Protein AF-A0A7V9ZQU4-F1 (afdb_monomer_lite)

Radius of gyration: 17.02 Å; chains: 1; bounding box: 27×25×62 Å

Foldseek 3Di:
DDPDPPPPDEAFAKDWDFDPPQDQQQAPPPRHTARDDRTFIDRPVDPGGHHLVVCCVRPVVVSVVVVVVVVVVVVVVVVCVVVVPDPPPPDD

Sequence (92 aa):
MSDKVMEQIQPTALAIRVNTTLSNDPCALCSQPTDPTGIDLYLAEKSALVCHACGLLHAPALARLLDLVSAANTFVRAEYEMSGVQTDEKHL

Structure (mmCIF, N/CA/C/O backbone):
data_AF-A0A7V9ZQU4-F1
#
_entry.id   AF-A0A7V9ZQU4-F1
#
loop_
_atom_site.group_PDB
_atom_site.id
_atom_site.type_symbol
_atom_site.label_atom_id
_atom_site.label_alt_id
_atom_site.label_comp_id
_atom_site.label_asym_id
_atom_site.label_entity_id
_atom_site.label_seq_id
_atom_site.pdbx_PDB_ins_code
_atom_site.Cartn_x
_atom_site.Cartn_y
_atom_site.Cartn_z
_atom_site.occupancy
_atom_site.B_iso_or_equiv
_atom_site.auth_seq_id
_atom_site.auth_comp_id
_atom_site.auth_asym_id
_atom_site.auth_atom_id
_atom_site.pdbx_PDB_model_num
ATOM 1 N N . MET A 1 1 ? -2.261 16.158 -35.376 1.00 43.5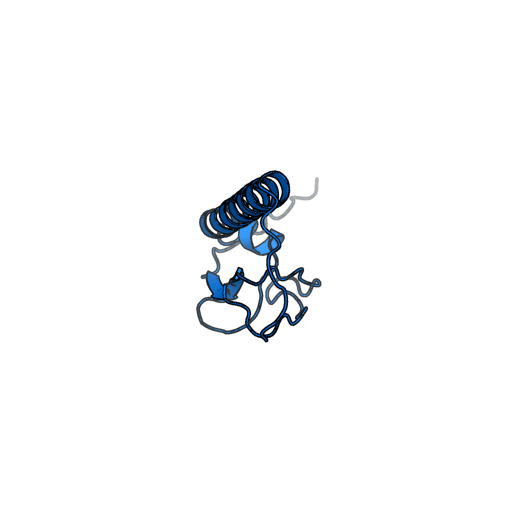3 1 MET A N 1
ATOM 2 C CA . MET A 1 1 ? -3.035 15.388 -34.383 1.00 43.53 1 MET A CA 1
ATOM 3 C C . MET A 1 1 ? -2.065 14.362 -33.840 1.00 43.53 1 MET A C 1
ATOM 5 O O . MET A 1 1 ? -1.707 13.461 -34.578 1.00 43.53 1 MET A O 1
ATOM 9 N N . SER A 1 2 ? -1.485 14.615 -32.668 1.00 46.56 2 SER A N 1
ATOM 10 C CA . SER A 1 2 ? -0.433 13.756 -32.119 1.00 46.56 2 SER A CA 1
ATOM 11 C C . SER A 1 2 ? -1.091 12.625 -31.345 1.00 46.56 2 SER A C 1
ATOM 13 O O . SER A 1 2 ? -1.742 12.882 -30.331 1.00 46.56 2 SER A O 1
ATOM 15 N N . ASP A 1 3 ? -0.952 11.403 -31.853 1.00 48.47 3 ASP A N 1
ATOM 16 C CA . ASP A 1 3 ? -1.363 10.181 -31.176 1.00 48.47 3 ASP A CA 1
ATOM 17 C C . ASP A 1 3 ? -0.688 10.120 -29.803 1.00 48.47 3 ASP A C 1
ATOM 19 O O . ASP A 1 3 ? 0.528 9.955 -29.682 1.00 48.47 3 ASP A O 1
ATOM 23 N N . LYS A 1 4 ? -1.480 10.307 -28.743 1.00 54.12 4 LYS A N 1
ATOM 24 C CA . LYS A 1 4 ? -1.049 9.978 -27.387 1.00 54.12 4 LYS A CA 1
ATOM 25 C C . LYS A 1 4 ? -0.852 8.469 -27.355 1.00 54.12 4 LYS A C 1
ATOM 27 O O . LYS A 1 4 ? -1.829 7.725 -27.343 1.00 54.12 4 LYS A O 1
ATOM 32 N N . VAL A 1 5 ? 0.404 8.035 -27.340 1.00 50.91 5 VAL A N 1
ATOM 33 C CA . VAL A 1 5 ? 0.778 6.664 -26.997 1.00 50.91 5 VAL A CA 1
ATOM 34 C C . VAL A 1 5 ? 0.157 6.377 -25.631 1.00 50.91 5 VAL A C 1
ATOM 36 O O . VAL A 1 5 ? 0.587 6.929 -24.620 1.00 50.91 5 VAL A O 1
ATOM 39 N N . MET A 1 6 ? -0.923 5.595 -25.609 1.00 51.78 6 MET A N 1
ATOM 40 C CA . MET A 1 6 ? -1.464 5.045 -24.373 1.00 51.78 6 MET A CA 1
ATOM 41 C C . MET A 1 6 ? -0.420 4.065 -23.857 1.00 51.78 6 MET A C 1
ATOM 43 O O . MET A 1 6 ? -0.339 2.930 -24.323 1.00 51.78 6 MET A O 1
ATOM 47 N N . GLU A 1 7 ? 0.431 4.544 -22.957 1.00 61.59 7 GLU A N 1
ATOM 48 C CA . GLU A 1 7 ? 1.420 3.730 -22.273 1.00 61.59 7 GLU A CA 1
ATOM 49 C C . GLU A 1 7 ? 0.664 2.637 -21.513 1.00 61.59 7 GLU A C 1
ATOM 51 O O . GLU A 1 7 ? -0.076 2.897 -20.563 1.00 61.59 7 GLU A O 1
ATOM 56 N N . GLN A 1 8 ? 0.741 1.412 -22.033 1.00 60.22 8 GLN A N 1
ATOM 57 C CA . GLN A 1 8 ? 0.072 0.262 -21.446 1.00 60.22 8 GLN A CA 1
ATOM 58 C C . GLN A 1 8 ? 0.761 -0.042 -20.122 1.00 60.22 8 GLN A C 1
ATOM 60 O O . GLN A 1 8 ? 1.864 -0.587 -20.094 1.00 60.22 8 GLN A O 1
ATOM 65 N N . ILE A 1 9 ? 0.117 0.333 -19.020 1.00 67.25 9 ILE A N 1
ATOM 66 C CA . ILE A 1 9 ? 0.635 0.032 -17.694 1.00 67.25 9 ILE A CA 1
ATOM 67 C C . ILE A 1 9 ? 0.504 -1.468 -17.461 1.00 67.25 9 ILE A C 1
ATOM 69 O O . ILE A 1 9 ? -0.597 -2.003 -17.328 1.00 67.25 9 ILE A O 1
ATOM 73 N N . GLN A 1 10 ? 1.645 -2.148 -17.432 1.00 72.75 10 GLN A N 1
ATOM 74 C CA . GLN A 1 10 ? 1.698 -3.556 -17.075 1.00 72.75 10 GLN A CA 1
ATOM 75 C C . GLN A 1 10 ? 1.409 -3.718 -15.572 1.00 72.75 10 GLN A C 1
ATOM 77 O O . GLN A 1 10 ? 1.926 -2.933 -14.763 1.00 72.75 10 GLN A O 1
ATOM 82 N N . PRO A 1 11 ? 0.600 -4.717 -15.173 1.00 80.25 11 PRO A N 1
ATOM 83 C CA . PRO A 1 11 ? 0.392 -5.036 -13.768 1.00 80.25 11 PRO A CA 1
ATOM 84 C C . PRO A 1 11 ? 1.731 -5.353 -13.097 1.00 80.25 11 PRO A C 1
ATOM 86 O O . PRO A 1 11 ? 2.467 -6.234 -13.542 1.00 80.25 11 PRO A O 1
ATOM 89 N N . THR A 1 12 ? 2.039 -4.642 -12.016 1.00 90.88 12 THR A N 1
ATOM 90 C CA . THR A 1 12 ? 3.218 -4.918 -11.189 1.00 90.88 12 THR A CA 1
ATOM 91 C C . THR A 1 12 ? 2.771 -5.728 -9.985 1.00 90.88 12 THR A C 1
ATOM 93 O O . THR A 1 12 ? 1.806 -5.361 -9.316 1.00 90.88 12 THR A O 1
ATOM 96 N N . ALA A 1 13 ? 3.473 -6.821 -9.686 1.00 93.56 13 ALA A N 1
ATOM 97 C CA . ALA A 1 13 ? 3.207 -7.605 -8.488 1.00 93.56 13 ALA A CA 1
ATOM 98 C C . ALA A 1 13 ? 3.539 -6.773 -7.240 1.00 93.56 13 ALA A C 1
ATOM 100 O O . ALA A 1 13 ? 4.708 -6.503 -6.950 1.00 93.56 13 ALA A O 1
ATOM 101 N N . LEU A 1 14 ? 2.498 -6.358 -6.518 1.00 96.06 14 LEU A N 1
ATOM 102 C CA . LEU A 1 14 ? 2.595 -5.625 -5.259 1.00 96.06 14 LEU A CA 1
ATOM 103 C C . LEU A 1 14 ? 2.111 -6.496 -4.096 1.00 96.06 14 LEU A C 1
ATOM 105 O O . LEU A 1 14 ? 1.318 -7.418 -4.283 1.00 96.06 14 LEU A O 1
ATOM 109 N N . ALA A 1 15 ? 2.571 -6.178 -2.890 1.00 95.81 15 ALA A N 1
ATOM 110 C CA . ALA A 1 15 ? 2.137 -6.804 -1.649 1.00 95.81 15 ALA A CA 1
ATOM 111 C C . ALA A 1 15 ? 1.886 -5.744 -0.572 1.00 95.81 15 ALA A C 1
ATOM 113 O O . ALA A 1 15 ? 2.575 -4.726 -0.525 1.00 95.81 15 ALA A O 1
ATOM 114 N N . ILE A 1 16 ? 0.923 -6.010 0.310 1.00 94.69 16 ILE A N 1
ATOM 115 C CA . ILE A 1 16 ? 0.711 -5.225 1.528 1.00 94.69 16 ILE A CA 1
ATOM 116 C C . ILE A 1 16 ? 1.666 -5.753 2.600 1.00 94.69 16 ILE A C 1
ATOM 118 O O . ILE A 1 16 ? 1.715 -6.962 2.840 1.00 94.69 16 ILE A O 1
ATOM 122 N N . ARG A 1 17 ? 2.436 -4.868 3.239 1.00 93.00 17 ARG A N 1
ATOM 123 C CA . ARG A 1 17 ? 3.368 -5.223 4.320 1.00 93.00 17 ARG A CA 1
ATOM 124 C C . ARG A 1 17 ? 3.316 -4.180 5.434 1.00 93.00 17 ARG A C 1
ATOM 126 O O . ARG A 1 17 ? 3.018 -3.015 5.190 1.00 93.00 17 ARG A O 1
ATOM 133 N N . VAL A 1 18 ? 3.644 -4.605 6.653 1.00 89.50 18 VAL A N 1
ATOM 134 C CA . VAL A 1 18 ? 3.839 -3.686 7.781 1.00 89.50 18 VAL A CA 1
ATOM 135 C C . VAL A 1 18 ? 5.153 -2.936 7.579 1.00 89.50 18 VAL A C 1
ATOM 137 O O . VAL A 1 18 ? 6.200 -3.555 7.386 1.00 89.50 18 VAL A O 1
ATOM 140 N N . ASN A 1 19 ? 5.092 -1.611 7.630 1.00 84.19 19 ASN A N 1
ATOM 141 C CA . ASN A 1 19 ? 6.251 -0.739 7.599 1.00 84.19 19 ASN A CA 1
ATOM 142 C C . ASN A 1 19 ? 6.718 -0.466 9.029 1.00 84.19 19 ASN A C 1
ATOM 144 O O . ASN A 1 19 ? 6.188 0.394 9.726 1.00 84.19 19 ASN A O 1
ATOM 148 N N . THR A 1 20 ? 7.719 -1.220 9.474 1.00 77.38 20 THR A N 1
ATOM 149 C CA . THR A 1 20 ? 8.293 -1.086 10.821 1.00 77.38 20 THR A CA 1
ATOM 150 C C . THR A 1 20 ? 9.328 0.029 10.926 1.00 77.38 20 THR A C 1
ATOM 152 O O . THR A 1 20 ? 9.795 0.321 12.022 1.00 77.38 20 THR A O 1
ATOM 155 N N . THR A 1 21 ? 9.732 0.618 9.799 1.00 72.31 21 THR A N 1
ATOM 156 C CA . THR A 1 21 ? 10.840 1.581 9.744 1.00 72.31 21 THR A CA 1
ATOM 157 C C . THR A 1 21 ? 10.343 3.022 9.614 1.00 72.31 21 THR A C 1
ATOM 159 O O . THR A 1 21 ? 11.110 3.940 9.885 1.00 72.31 21 THR A O 1
ATOM 162 N N . LEU A 1 22 ? 9.069 3.219 9.230 1.00 65.62 22 LEU A N 1
ATOM 163 C CA . LEU A 1 22 ? 8.442 4.523 8.955 1.00 65.62 22 LEU A CA 1
ATOM 164 C C . LEU A 1 22 ? 9.334 5.431 8.085 1.00 65.62 22 LEU A C 1
ATOM 166 O O . LEU A 1 22 ? 9.346 6.651 8.241 1.00 65.62 22 LEU A O 1
ATOM 170 N N . SER A 1 23 ? 10.120 4.836 7.181 1.00 70.12 23 SER A N 1
ATOM 171 C CA . SER A 1 23 ? 10.973 5.589 6.270 1.00 70.12 23 SER A CA 1
ATOM 172 C C . SER A 1 23 ? 10.131 6.150 5.126 1.00 70.12 23 SER A C 1
ATOM 174 O O . SER A 1 23 ? 9.359 5.435 4.485 1.00 70.12 23 SER A O 1
ATOM 176 N N . ASN A 1 24 ? 10.307 7.443 4.846 1.00 71.56 24 ASN A N 1
ATOM 177 C CA . ASN A 1 24 ? 9.719 8.129 3.690 1.00 71.56 24 ASN A CA 1
ATOM 178 C C . ASN A 1 24 ? 10.534 7.845 2.418 1.00 71.56 24 ASN A C 1
ATOM 180 O O . ASN A 1 24 ? 10.936 8.770 1.705 1.00 71.56 24 ASN A O 1
ATOM 184 N N . ASP A 1 25 ? 10.851 6.573 2.177 1.00 85.56 25 ASP A N 1
ATOM 185 C CA . ASP A 1 25 ? 11.650 6.170 1.025 1.00 85.56 25 ASP A CA 1
ATOM 186 C C . ASP A 1 25 ? 10.920 6.528 -0.278 1.00 85.56 25 ASP A C 1
ATOM 188 O O . ASP A 1 25 ? 9.703 6.375 -0.375 1.00 85.56 25 ASP A O 1
ATOM 192 N N . PRO A 1 26 ? 11.628 7.006 -1.314 1.00 93.25 26 PRO A N 1
ATOM 193 C CA . PRO A 1 26 ? 10.984 7.341 -2.575 1.00 93.25 26 PRO A CA 1
ATOM 194 C C . PRO A 1 26 ? 10.306 6.108 -3.182 1.00 93.25 26 PRO A C 1
ATOM 196 O O . PRO A 1 26 ? 10.820 4.990 -3.123 1.00 93.25 26 PRO A O 1
ATOM 199 N N . CYS A 1 27 ? 9.160 6.329 -3.823 1.00 94.75 27 CYS A N 1
ATOM 200 C CA . CYS A 1 27 ? 8.385 5.284 -4.474 1.00 94.75 27 CYS A CA 1
ATOM 201 C C . CYS A 1 27 ? 9.242 4.519 -5.487 1.00 94.75 27 CYS A C 1
ATOM 203 O O . CYS A 1 27 ? 9.795 5.108 -6.413 1.00 94.75 27 CYS A O 1
ATOM 205 N N . ALA A 1 28 ? 9.259 3.192 -5.389 1.00 94.44 28 ALA A N 1
ATOM 206 C CA . ALA A 1 28 ? 10.043 2.325 -6.263 1.00 94.44 28 ALA A CA 1
ATOM 207 C C . ALA A 1 28 ? 9.634 2.376 -7.750 1.00 94.44 28 ALA A C 1
ATOM 209 O O . ALA A 1 28 ? 10.355 1.849 -8.595 1.00 94.44 28 ALA A O 1
ATOM 210 N N . LEU A 1 29 ? 8.475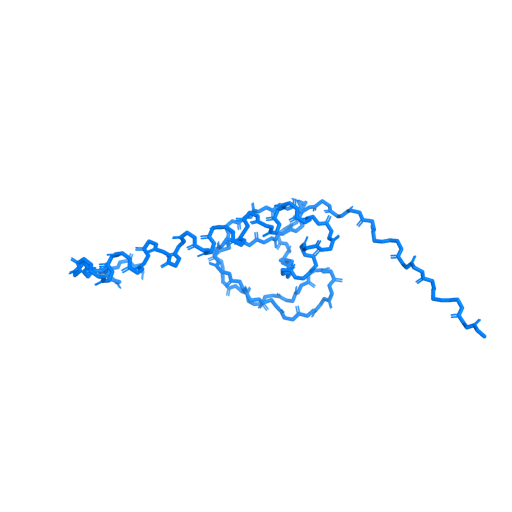 2.966 -8.070 1.00 94.62 29 LEU A N 1
ATOM 211 C CA . LEU A 1 29 ? 7.927 3.030 -9.428 1.00 94.62 29 LEU A CA 1
ATOM 212 C C . LEU A 1 29 ? 8.012 4.424 -10.057 1.00 94.62 29 LEU A C 1
ATOM 214 O O . LEU A 1 29 ? 8.286 4.531 -11.248 1.00 94.62 29 LEU A O 1
ATOM 218 N N . CYS A 1 30 ? 7.788 5.490 -9.285 1.00 95.19 30 CYS A N 1
ATOM 219 C CA . CYS A 1 30 ? 7.780 6.864 -9.806 1.00 95.19 30 CYS A CA 1
ATOM 220 C C . CYS A 1 30 ? 8.813 7.793 -9.157 1.00 95.19 30 CYS A C 1
ATOM 222 O O . CYS A 1 30 ? 8.882 8.969 -9.514 1.00 95.19 30 CYS A O 1
ATOM 224 N N . SER A 1 31 ? 9.579 7.291 -8.185 1.00 95.38 31 SER A N 1
ATOM 225 C CA . SER A 1 31 ? 10.592 8.023 -7.414 1.00 95.38 31 SER A CA 1
ATOM 226 C C . SER A 1 31 ? 10.076 9.235 -6.629 1.00 95.38 31 SER A C 1
ATOM 228 O O . SER A 1 31 ? 10.872 9.971 -6.052 1.00 95.38 31 SER A O 1
ATOM 230 N N . GLN A 1 32 ? 8.760 9.458 -6.585 1.00 94.88 32 GLN A N 1
ATOM 231 C CA . GLN A 1 32 ? 8.157 10.513 -5.771 1.00 94.88 32 GLN A CA 1
ATOM 232 C C . GLN A 1 32 ? 8.170 10.127 -4.288 1.00 94.88 32 GLN A C 1
ATOM 234 O O . GLN A 1 32 ? 8.106 8.931 -3.985 1.00 94.88 32 GLN A O 1
ATOM 239 N N . PRO A 1 33 ? 8.204 11.104 -3.366 1.00 91.69 33 PRO A N 1
ATOM 240 C CA . PRO A 1 33 ? 8.072 10.836 -1.939 1.00 91.69 33 PRO A CA 1
ATOM 241 C C . PRO A 1 33 ? 6.809 10.029 -1.623 1.00 91.69 33 PRO A C 1
ATOM 243 O O . PRO A 1 33 ? 5.751 10.242 -2.221 1.00 91.69 33 PRO A O 1
ATOM 246 N N . THR A 1 34 ? 6.923 9.099 -0.683 1.00 91.38 34 THR A N 1
ATOM 247 C CA . THR A 1 34 ? 5.792 8.340 -0.143 1.00 91.38 34 THR A CA 1
ATOM 248 C C . THR A 1 34 ? 5.316 8.941 1.172 1.00 91.38 34 THR A C 1
ATOM 250 O O . THR A 1 34 ? 6.090 9.593 1.869 1.00 91.38 34 THR A O 1
ATOM 253 N N . ASP A 1 35 ? 4.073 8.640 1.534 1.00 88.50 35 ASP A N 1
ATOM 254 C CA . ASP A 1 35 ? 3.480 8.968 2.831 1.00 88.50 35 ASP A CA 1
ATOM 255 C C . ASP A 1 35 ? 3.082 7.654 3.534 1.00 88.50 35 ASP A C 1
ATOM 257 O O . ASP A 1 35 ? 1.979 7.148 3.306 1.00 88.50 35 ASP A O 1
ATOM 261 N N . PRO A 1 36 ? 4.022 6.993 4.237 1.00 85.38 36 PRO A N 1
ATOM 262 C CA . PRO A 1 36 ? 3.794 5.696 4.859 1.00 85.38 36 PRO A CA 1
ATOM 263 C C . PRO A 1 36 ? 2.852 5.805 6.061 1.00 85.38 36 PRO A C 1
ATOM 265 O O . PRO A 1 36 ? 2.963 6.697 6.897 1.00 85.38 36 PRO A O 1
ATOM 268 N N . THR A 1 37 ? 1.952 4.835 6.182 1.00 82.25 37 THR A N 1
ATOM 269 C CA . THR A 1 37 ? 0.891 4.794 7.204 1.00 82.25 37 THR A CA 1
ATOM 270 C C . THR A 1 37 ? 1.088 3.676 8.233 1.00 82.25 37 THR A C 1
ATOM 272 O O . THR A 1 37 ? 0.274 3.507 9.140 1.00 82.25 37 THR A O 1
ATOM 275 N N . GLY A 1 38 ? 2.161 2.889 8.092 1.00 85.88 38 GLY A N 1
ATOM 276 C CA . GLY A 1 38 ? 2.469 1.724 8.927 1.00 85.88 38 GLY A CA 1
ATOM 277 C C . GLY A 1 38 ? 2.016 0.396 8.312 1.00 85.88 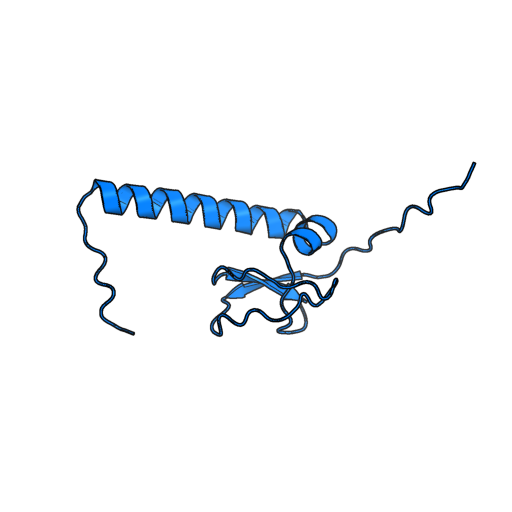38 GLY A C 1
ATOM 278 O O . GLY A 1 38 ? 2.633 -0.636 8.575 1.00 85.88 38 GLY A O 1
ATOM 279 N N . ILE A 1 39 ? 1.006 0.402 7.437 1.00 90.19 39 ILE A N 1
ATOM 280 C CA . ILE A 1 39 ? 0.648 -0.726 6.563 1.00 90.19 39 ILE A CA 1
ATOM 281 C C . ILE A 1 39 ? 0.649 -0.198 5.132 1.00 90.19 39 ILE A C 1
ATOM 283 O O . ILE A 1 39 ? -0.259 0.522 4.733 1.00 90.19 39 ILE A O 1
ATOM 287 N N . ASP A 1 40 ? 1.668 -0.561 4.357 1.00 92.81 40 ASP A N 1
ATOM 288 C CA . ASP A 1 40 ? 1.951 0.089 3.078 1.00 92.81 40 ASP A CA 1
ATOM 289 C C . ASP A 1 40 ? 2.100 -0.915 1.927 1.00 92.81 40 ASP A C 1
ATOM 291 O O . ASP A 1 40 ? 2.192 -2.134 2.126 1.00 92.81 40 ASP A O 1
ATOM 295 N N . LEU A 1 41 ? 2.124 -0.395 0.695 1.00 94.88 41 LEU A N 1
ATOM 296 C CA . LEU A 1 41 ? 2.390 -1.183 -0.508 1.00 94.88 41 LEU A CA 1
ATOM 297 C C . LEU A 1 41 ? 3.884 -1.296 -0.774 1.00 94.88 41 LEU A C 1
ATOM 299 O O . LEU A 1 41 ? 4.621 -0.315 -0.739 1.00 94.88 41 LEU A O 1
ATOM 303 N N . TYR A 1 42 ? 4.300 -2.500 -1.139 1.00 95.19 42 TYR A N 1
ATOM 304 C CA . TYR A 1 42 ? 5.663 -2.827 -1.523 1.00 95.19 42 TYR A CA 1
ATOM 305 C C . TYR A 1 42 ? 5.675 -3.603 -2.834 1.00 95.19 42 TYR A C 1
ATOM 307 O O . TYR A 1 42 ? 4.692 -4.260 -3.189 1.00 95.19 42 TYR A O 1
ATOM 315 N N . LEU A 1 43 ? 6.812 -3.597 -3.530 1.00 95.19 43 LEU A N 1
ATOM 316 C CA . LEU A 1 43 ? 7.066 -4.601 -4.565 1.00 95.19 43 LEU A CA 1
ATOM 317 C C . LEU A 1 43 ? 6.996 -6.008 -3.941 1.00 95.19 43 LEU A C 1
ATOM 319 O O . LEU A 1 43 ? 7.547 -6.239 -2.867 1.00 95.19 43 LEU A O 1
ATOM 323 N N . ALA A 1 44 ? 6.336 -6.967 -4.594 1.00 93.56 44 ALA A N 1
ATOM 324 C CA . ALA A 1 44 ? 6.132 -8.303 -4.017 1.00 93.56 44 ALA A CA 1
ATOM 325 C C . ALA A 1 44 ? 7.459 -8.975 -3.613 1.00 93.56 44 ALA A C 1
ATOM 327 O O . ALA A 1 44 ? 7.577 -9.511 -2.510 1.00 93.56 44 ALA A O 1
ATOM 328 N N . GLU A 1 45 ? 8.474 -8.838 -4.467 1.00 89.81 45 GLU A N 1
ATOM 329 C CA . GLU A 1 45 ? 9.783 -9.486 -4.334 1.00 89.81 45 GLU A CA 1
ATOM 330 C C . GLU A 1 45 ? 10.816 -8.679 -3.527 1.00 89.81 45 GLU A C 1
ATOM 332 O O . GLU A 1 45 ? 11.919 -9.164 -3.281 1.00 89.81 45 GLU A O 1
ATOM 337 N N . LYS A 1 46 ? 10.526 -7.422 -3.157 1.00 87.06 46 LYS A N 1
ATOM 338 C CA . LYS A 1 46 ? 11.515 -6.521 -2.537 1.00 87.06 46 LYS A CA 1
ATOM 339 C C . LYS A 1 46 ? 10.883 -5.657 -1.454 1.00 87.06 46 LYS A C 1
ATOM 341 O O . LYS A 1 46 ? 9.773 -5.170 -1.618 1.00 87.06 46 LYS A O 1
ATOM 346 N N . SER A 1 47 ? 11.640 -5.343 -0.407 1.00 86.50 47 SER A N 1
ATOM 347 C CA . SER A 1 47 ? 11.249 -4.353 0.609 1.00 86.50 47 SER A CA 1
ATOM 348 C C . SER A 1 47 ? 11.390 -2.910 0.096 1.00 86.50 47 SER A C 1
ATOM 350 O O . SER A 1 47 ? 12.008 -2.080 0.747 1.00 86.50 47 SER A O 1
ATOM 352 N N . ALA A 1 48 ? 10.865 -2.621 -1.098 1.00 91.81 48 ALA A N 1
ATOM 353 C CA . ALA A 1 48 ? 10.845 -1.287 -1.688 1.00 91.81 48 ALA A CA 1
ATOM 354 C C . ALA A 1 48 ? 9.413 -0.737 -1.708 1.00 91.81 48 ALA A C 1
ATOM 356 O O . ALA A 1 48 ? 8.510 -1.387 -2.245 1.00 91.81 48 ALA A O 1
ATOM 357 N N . LEU A 1 49 ? 9.235 0.442 -1.112 1.00 93.50 49 LEU A N 1
ATOM 358 C CA . LEU A 1 49 ? 7.946 1.086 -0.877 1.00 93.50 49 LEU A CA 1
ATOM 359 C C . LEU A 1 49 ? 7.328 1.612 -2.182 1.00 93.50 49 LEU A C 1
ATOM 361 O O . LEU A 1 49 ? 8.027 2.076 -3.085 1.00 93.50 49 LEU A O 1
ATOM 365 N N . VAL A 1 50 ? 6.003 1.548 -2.290 1.00 94.56 50 VAL A N 1
ATOM 366 C CA . VAL A 1 50 ? 5.234 2.008 -3.451 1.00 94.56 50 VAL A CA 1
ATOM 367 C C . VAL A 1 50 ? 4.169 2.995 -2.990 1.00 94.56 50 VAL A C 1
ATOM 369 O O . VAL A 1 50 ? 3.370 2.697 -2.106 1.00 94.56 50 VAL A O 1
ATOM 372 N N . CYS A 1 51 ? 4.131 4.178 -3.610 1.00 95.00 51 CYS A N 1
ATOM 373 C CA . CYS A 1 51 ? 3.134 5.189 -3.274 1.00 95.00 51 CYS A CA 1
ATOM 374 C C . CYS A 1 51 ? 1.719 4.750 -3.673 1.00 95.00 51 CYS A C 1
ATOM 376 O O . CYS A 1 51 ? 1.519 3.977 -4.615 1.00 95.00 51 CYS A O 1
ATOM 378 N N . HIS A 1 52 ? 0.719 5.320 -3.001 1.00 94.94 52 HIS A N 1
ATOM 379 C CA . HIS A 1 52 ? -0.685 4.992 -3.237 1.00 94.94 52 HIS A CA 1
ATOM 380 C C . HIS A 1 52 ? -1.118 5.187 -4.702 1.00 94.94 52 HIS A C 1
ATOM 382 O O . HIS A 1 52 ? -1.810 4.339 -5.261 1.00 94.94 52 HIS A O 1
ATOM 388 N N . ALA A 1 53 ? -0.651 6.252 -5.365 1.00 95.50 53 ALA A N 1
ATOM 389 C CA . ALA A 1 53 ? -0.979 6.524 -6.766 1.00 95.50 53 ALA A CA 1
ATOM 390 C C . ALA A 1 53 ? -0.494 5.409 -7.712 1.00 95.50 53 ALA A C 1
ATOM 392 O O . ALA A 1 53 ? -1.255 4.942 -8.559 1.00 95.50 53 ALA A O 1
ATOM 393 N N . CYS A 1 54 ? 0.743 4.933 -7.540 1.00 95.88 54 CYS A N 1
ATOM 394 C CA . CYS A 1 54 ? 1.247 3.790 -8.300 1.00 95.88 54 CYS A CA 1
ATOM 395 C C . CYS A 1 54 ? 0.540 2.487 -7.894 1.00 95.88 54 CYS A C 1
ATOM 397 O O . CYS A 1 54 ? 0.272 1.646 -8.749 1.00 95.88 54 CYS A O 1
ATOM 399 N N . GLY A 1 55 ? 0.167 2.337 -6.622 1.00 95.50 55 GLY A N 1
ATOM 400 C CA . GLY A 1 55 ? -0.676 1.239 -6.153 1.00 95.50 55 GLY A CA 1
ATOM 401 C C . GLY A 1 55 ? -2.008 1.147 -6.897 1.00 95.50 55 GLY A C 1
ATOM 402 O O . GLY A 1 55 ? -2.349 0.088 -7.415 1.00 95.50 55 GLY A O 1
ATOM 403 N N . LEU A 1 56 ? -2.730 2.264 -7.022 1.00 95.31 56 LEU A N 1
ATOM 404 C CA . LEU A 1 56 ? -3.990 2.335 -7.771 1.00 95.31 56 LEU A CA 1
ATOM 405 C C . LEU A 1 56 ? -3.816 1.989 -9.252 1.00 95.31 56 LEU A C 1
ATOM 407 O O . LEU A 1 56 ? -4.723 1.428 -9.863 1.00 95.31 56 LEU A O 1
ATOM 411 N N . LEU A 1 57 ? -2.659 2.323 -9.819 1.00 95.69 57 LEU A N 1
ATOM 412 C CA . LEU A 1 57 ? -2.365 2.096 -11.225 1.00 95.69 57 LEU A CA 1
ATOM 413 C C . LEU A 1 57 ? -2.026 0.631 -11.529 1.00 95.69 57 LEU A C 1
ATOM 415 O O . LEU A 1 57 ? -2.516 0.074 -12.506 1.00 95.69 57 LEU A O 1
ATOM 419 N N . HIS A 1 58 ? -1.189 0.012 -10.693 1.00 94.50 58 HIS A N 1
ATOM 420 C CA . HIS A 1 58 ? -0.632 -1.318 -10.953 1.00 94.50 58 HIS A CA 1
ATOM 421 C C . HIS A 1 58 ? -1.358 -2.453 -10.219 1.00 94.50 58 HIS A C 1
ATOM 423 O O . HIS A 1 58 ? -1.348 -3.583 -10.706 1.00 94.50 58 HIS A O 1
ATOM 429 N N . ALA A 1 59 ? -1.976 -2.179 -9.065 1.00 95.00 59 ALA A N 1
ATOM 430 C CA . ALA A 1 59 ? -2.703 -3.161 -8.258 1.00 95.00 59 ALA A CA 1
ATOM 431 C C . ALA A 1 59 ? -3.896 -2.514 -7.513 1.00 95.00 59 ALA A C 1
ATOM 433 O O . ALA A 1 59 ? -3.911 -2.463 -6.276 1.00 95.00 59 ALA A O 1
ATOM 434 N N . PRO A 1 60 ? -4.927 -2.035 -8.239 1.00 94.69 60 PRO A N 1
ATOM 435 C CA . PRO A 1 60 ? -6.012 -1.234 -7.668 1.00 94.69 60 PRO A CA 1
ATOM 436 C C . PRO A 1 60 ? -6.729 -1.912 -6.498 1.00 94.69 60 PRO A C 1
ATOM 438 O O . PRO A 1 60 ? -7.049 -1.248 -5.518 1.00 94.69 60 PRO A O 1
ATOM 441 N N . ALA A 1 61 ? -6.944 -3.229 -6.557 1.00 95.06 61 ALA A N 1
ATOM 442 C CA . ALA A 1 61 ? -7.598 -3.964 -5.475 1.00 95.06 61 ALA A CA 1
ATOM 443 C C . ALA A 1 61 ? -6.821 -3.877 -4.148 1.00 95.06 61 ALA A C 1
ATOM 445 O O . ALA A 1 61 ? -7.429 -3.666 -3.104 1.00 95.06 61 ALA A O 1
ATOM 446 N N . LEU A 1 62 ? -5.487 -3.979 -4.184 1.00 95.50 62 LEU A N 1
ATOM 447 C CA . LEU A 1 62 ? -4.652 -3.869 -2.984 1.00 95.50 62 LEU A CA 1
ATOM 448 C C . LEU A 1 62 ? -4.649 -2.443 -2.430 1.00 95.50 62 LEU A C 1
ATOM 450 O O . LEU A 1 62 ? -4.785 -2.264 -1.224 1.00 95.50 62 LEU A O 1
ATOM 454 N N . ALA A 1 63 ? -4.553 -1.431 -3.296 1.00 95.25 63 ALA A N 1
ATOM 455 C CA . ALA A 1 63 ? -4.636 -0.034 -2.869 1.00 95.25 63 ALA A CA 1
ATOM 456 C C . ALA A 1 63 ? -5.976 0.270 -2.173 1.00 95.25 63 ALA A C 1
ATOM 458 O O . ALA A 1 63 ? -5.994 0.869 -1.102 1.00 95.25 63 ALA A O 1
ATOM 459 N N . ARG A 1 64 ? -7.095 -0.247 -2.702 1.00 95.88 64 ARG A N 1
ATOM 460 C CA . ARG A 1 64 ? -8.414 -0.085 -2.067 1.00 95.88 64 ARG A CA 1
ATOM 461 C C . ARG A 1 64 ? -8.551 -0.794 -0.721 1.00 95.88 64 ARG A C 1
ATOM 463 O O . ARG A 1 64 ? -9.312 -0.328 0.120 1.00 95.88 64 ARG A O 1
ATOM 470 N N . LEU A 1 65 ? -7.824 -1.886 -0.485 1.00 95.88 65 LEU A N 1
ATOM 471 C CA . LEU A 1 65 ? -7.778 -2.489 0.849 1.00 95.88 65 LEU A CA 1
ATOM 472 C C . LEU A 1 65 ? -7.104 -1.552 1.860 1.00 95.88 65 LEU A C 1
ATOM 474 O O . LEU A 1 65 ? -7.567 -1.474 2.994 1.00 95.88 65 LEU A O 1
ATOM 478 N N . LEU A 1 66 ? -6.072 -0.803 1.457 1.00 94.12 66 LEU A N 1
ATOM 479 C CA . LEU A 1 66 ? -5.451 0.196 2.333 1.00 94.12 66 LEU A CA 1
ATOM 480 C C . LEU A 1 66 ? -6.377 1.378 2.620 1.00 94.12 66 LEU A C 1
ATOM 482 O O . LEU A 1 66 ? -6.461 1.800 3.771 1.00 94.12 66 LEU A O 1
ATOM 486 N N . ASP A 1 67 ? -7.128 1.856 1.620 1.00 93.94 67 ASP A N 1
ATOM 487 C CA . ASP A 1 67 ? -8.165 2.878 1.835 1.00 93.94 67 ASP A CA 1
ATOM 488 C C . ASP A 1 67 ? -9.162 2.433 2.923 1.00 93.94 67 ASP A C 1
ATOM 490 O O . ASP A 1 67 ? -9.505 3.204 3.822 1.00 93.94 67 ASP A O 1
ATOM 494 N N . LEU A 1 68 ? -9.599 1.168 2.872 1.00 93.75 68 LEU A N 1
ATOM 495 C CA . LEU A 1 68 ? -10.521 0.591 3.855 1.00 93.75 68 LEU A CA 1
ATOM 496 C C . LEU A 1 68 ? -9.899 0.479 5.248 1.00 93.75 68 LEU A C 1
ATOM 498 O O . LEU A 1 68 ? -10.555 0.814 6.232 1.00 93.75 68 LEU A O 1
ATOM 502 N N . VAL A 1 69 ? -8.647 0.029 5.343 1.00 91.00 69 VAL A N 1
ATOM 503 C CA . VAL A 1 69 ? -7.925 -0.054 6.621 1.00 91.00 69 VAL A CA 1
ATOM 504 C C . VAL A 1 69 ? -7.761 1.334 7.239 1.00 91.00 69 VAL A C 1
ATOM 506 O O . VAL A 1 69 ? -8.007 1.502 8.432 1.00 91.00 69 VAL A O 1
ATOM 509 N N . SER A 1 70 ? -7.411 2.339 6.434 1.00 88.19 70 SER A N 1
ATOM 510 C CA . SER A 1 70 ? -7.287 3.724 6.892 1.00 88.19 70 SER A CA 1
ATOM 511 C C . SER A 1 70 ? -8.620 4.257 7.425 1.00 88.19 70 SER A C 1
ATOM 513 O O . SER A 1 70 ? -8.688 4.732 8.559 1.00 88.19 70 SER A O 1
ATOM 515 N N . ALA A 1 71 ? -9.711 4.068 6.673 1.00 90.19 71 ALA A N 1
ATOM 516 C CA . ALA A 1 71 ? -11.050 4.465 7.105 1.00 90.19 71 ALA A CA 1
ATOM 517 C C . ALA A 1 71 ? -11.488 3.761 8.403 1.00 90.19 71 ALA A C 1
ATOM 519 O O . ALA A 1 71 ? -12.032 4.407 9.301 1.00 90.19 71 ALA A O 1
ATOM 520 N N . ALA A 1 72 ? -11.220 2.457 8.528 1.00 89.69 72 ALA A N 1
ATOM 521 C CA . ALA A 1 72 ? -11.514 1.694 9.737 1.00 89.69 72 ALA A CA 1
ATOM 522 C C . ALA A 1 72 ? -10.718 2.216 10.944 1.00 89.69 72 ALA A C 1
ATOM 524 O O . ALA A 1 72 ? -11.294 2.422 12.010 1.00 89.69 72 ALA A O 1
ATOM 525 N N . ASN A 1 73 ? -9.425 2.504 10.773 1.00 85.88 73 ASN A N 1
ATOM 526 C CA . ASN A 1 73 ? -8.588 3.071 11.830 1.00 85.88 73 ASN A CA 1
ATOM 527 C C . ASN A 1 73 ? -9.089 4.448 12.280 1.00 85.88 73 ASN A C 1
ATOM 529 O O . ASN A 1 73 ? -9.142 4.715 13.480 1.00 85.88 73 ASN A O 1
ATOM 533 N N . THR A 1 74 ? -9.487 5.319 11.349 1.00 86.69 74 THR A N 1
ATOM 534 C CA . THR A 1 74 ? -10.077 6.622 11.689 1.00 86.69 74 THR A CA 1
ATOM 535 C C . THR A 1 74 ? -11.371 6.464 12.482 1.00 86.69 74 THR A C 1
ATOM 537 O O . THR A 1 74 ? -11.544 7.139 13.495 1.00 86.69 74 THR A O 1
ATOM 540 N N . PHE A 1 75 ? -12.258 5.563 12.054 1.00 87.12 75 PHE A N 1
ATOM 541 C CA . PHE A 1 75 ? -13.519 5.299 12.746 1.00 87.12 75 PHE A CA 1
ATOM 542 C C . PHE A 1 75 ? -13.286 4.801 14.178 1.00 87.12 75 PHE A C 1
ATOM 544 O O . PHE A 1 75 ? -13.809 5.378 15.126 1.00 87.12 75 PHE A O 1
ATOM 551 N N . VAL A 1 76 ? -12.433 3.788 14.338 1.00 85.56 76 VAL A N 1
ATOM 552 C CA . VAL A 1 76 ? -12.108 3.193 15.639 1.00 85.56 76 VAL A CA 1
ATOM 553 C C . VAL A 1 76 ? -11.474 4.219 16.584 1.00 85.56 76 VAL A C 1
ATOM 555 O O . VAL A 1 76 ? -11.849 4.299 17.751 1.00 85.56 76 VAL A O 1
ATOM 558 N N . ARG A 1 77 ? -10.549 5.053 16.092 1.00 80.62 77 ARG A N 1
ATOM 559 C CA . ARG A 1 77 ? -9.953 6.132 16.897 1.00 80.62 77 ARG A CA 1
ATOM 560 C C . ARG A 1 77 ? -10.996 7.142 17.368 1.00 80.62 77 ARG A C 1
ATOM 562 O O . ARG A 1 77 ? -11.000 7.486 18.545 1.00 80.62 77 ARG A O 1
ATOM 569 N N . ALA A 1 78 ? -11.896 7.562 16.480 1.00 79.88 78 ALA A N 1
ATOM 570 C CA . ALA A 1 78 ? -12.976 8.473 16.838 1.00 79.88 78 ALA A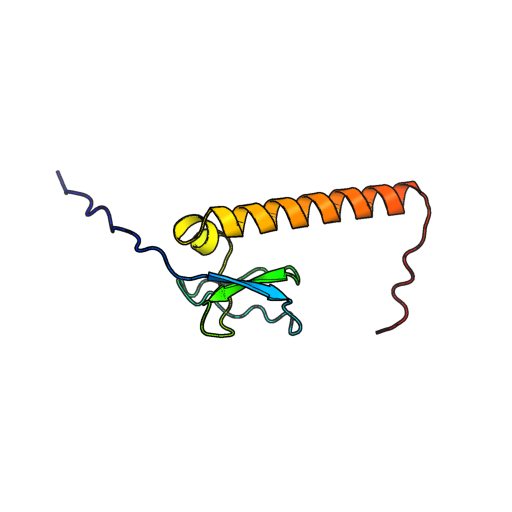 CA 1
ATOM 571 C C . ALA A 1 78 ? -13.910 7.858 17.897 1.00 79.88 78 ALA A C 1
ATOM 573 O O . ALA A 1 78 ? -14.277 8.538 18.852 1.00 79.88 78 ALA A O 1
ATOM 574 N N . GLU A 1 79 ? -14.247 6.567 17.790 1.00 80.00 79 GLU A N 1
ATOM 575 C CA . GLU A 1 79 ? -15.047 5.871 18.807 1.00 80.00 79 GLU A CA 1
ATOM 576 C C . GLU A 1 79 ? -14.350 5.820 20.175 1.00 80.00 79 GLU A C 1
ATOM 578 O O . GLU A 1 79 ? -14.995 6.061 21.200 1.00 80.00 79 GLU A O 1
ATOM 583 N N . TYR A 1 80 ? -13.041 5.550 20.216 1.00 73.06 80 TYR A N 1
ATOM 584 C CA . TYR A 1 80 ? -12.274 5.544 21.468 1.00 73.06 80 TYR A CA 1
ATOM 585 C C . TYR A 1 80 ? -12.184 6.933 22.109 1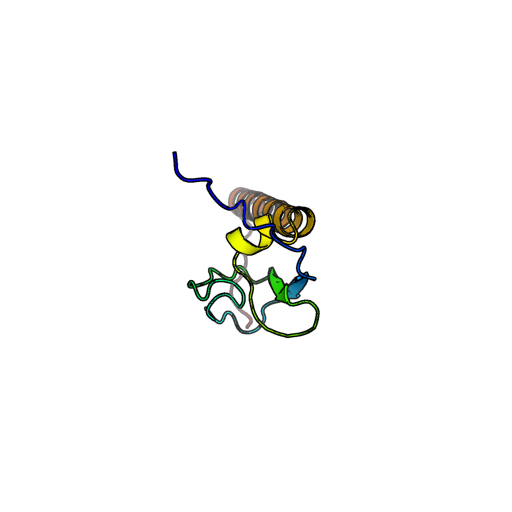.00 73.06 80 TYR A C 1
ATOM 587 O O . TYR A 1 80 ? -12.389 7.059 23.320 1.00 73.06 80 TYR A O 1
ATOM 595 N N . GLU A 1 81 ? -11.946 7.973 21.306 1.00 73.94 81 GLU A N 1
ATOM 596 C CA . GLU A 1 81 ? -11.913 9.367 21.762 1.00 73.94 81 GLU A CA 1
ATOM 597 C C . GLU A 1 81 ? -13.278 9.803 22.324 1.00 73.94 81 GLU A C 1
ATOM 599 O O . GLU A 1 81 ? -13.347 10.396 23.402 1.00 73.94 81 GLU A O 1
ATOM 604 N N . MET A 1 82 ? -14.380 9.440 21.656 1.00 69.31 82 MET A N 1
ATOM 605 C CA . MET A 1 82 ? -15.745 9.710 22.131 1.00 69.31 82 MET A CA 1
ATOM 606 C C . MET A 1 82 ? -16.113 8.901 23.384 1.00 69.31 82 MET A C 1
ATOM 608 O O . MET A 1 82 ? -16.939 9.348 24.180 1.00 69.31 82 MET A O 1
ATOM 612 N N . SER A 1 83 ? -15.488 7.738 23.585 1.00 73.44 83 SER A N 1
ATOM 613 C CA . SER A 1 83 ? -15.696 6.876 24.757 1.00 73.44 83 SER A CA 1
ATOM 614 C C . SER A 1 83 ? -14.866 7.289 25.982 1.00 73.44 83 SER A C 1
ATOM 616 O O . SER A 1 83 ? -15.001 6.675 27.039 1.00 73.44 83 SER A O 1
ATOM 618 N N . GLY A 1 84 ? -14.006 8.312 25.873 1.00 60.56 84 GLY A N 1
ATOM 619 C CA . GLY A 1 84 ? -13.173 8.794 26.983 1.00 60.56 84 GLY A CA 1
ATOM 620 C C . GLY A 1 84 ? -12.067 7.822 27.414 1.00 60.56 84 GLY A C 1
ATOM 621 O O . GLY A 1 84 ? -11.516 7.964 28.505 1.00 60.56 84 GLY A O 1
ATOM 622 N N . VAL A 1 85 ? -11.736 6.832 26.579 1.00 61.03 85 VAL A N 1
ATOM 623 C CA . VAL A 1 85 ? -10.638 5.895 26.836 1.00 61.03 85 VAL A CA 1
ATOM 624 C C . VAL A 1 85 ? -9.339 6.569 26.396 1.00 61.03 85 VAL A C 1
ATOM 626 O O . VAL A 1 85 ? -9.060 6.668 25.205 1.00 61.03 85 VAL A O 1
ATOM 629 N N . GLN A 1 86 ? -8.540 7.052 27.351 1.00 54.03 86 GLN A N 1
ATOM 630 C CA . GLN A 1 86 ? -7.165 7.470 27.072 1.00 54.03 86 GLN A CA 1
ATOM 631 C C . GLN A 1 86 ? -6.374 6.257 26.572 1.00 54.03 86 GLN A C 1
ATOM 633 O O . GLN A 1 86 ? -6.138 5.311 27.321 1.00 54.03 86 GLN A O 1
ATOM 638 N N . THR A 1 87 ? -5.957 6.275 25.308 1.00 54.06 87 THR A N 1
ATOM 639 C CA . THR A 1 87 ? -4.905 5.376 24.837 1.00 54.06 87 THR A CA 1
ATOM 640 C C . THR A 1 87 ? -3.597 5.859 25.452 1.00 54.06 87 THR A C 1
ATOM 642 O O . THR A 1 87 ? -3.055 6.878 25.028 1.00 54.06 87 THR A O 1
ATOM 645 N N . ASP A 1 88 ? -3.124 5.179 26.495 1.00 47.19 88 ASP A N 1
ATOM 646 C CA . ASP A 1 88 ? -1.805 5.429 27.074 1.00 47.19 88 ASP A CA 1
ATOM 647 C C . ASP A 1 88 ? -0.733 5.197 25.993 1.00 47.19 88 ASP A C 1
ATOM 649 O O . ASP A 1 88 ? -0.326 4.069 25.727 1.00 47.19 88 ASP A O 1
ATOM 653 N N . GLU A 1 89 ? -0.222 6.275 25.392 1.00 53.19 89 GLU A N 1
ATOM 654 C CA . GLU A 1 89 ? 1.003 6.290 24.572 1.00 53.19 89 GLU A CA 1
ATOM 655 C C . GLU A 1 89 ? 2.267 6.109 25.440 1.00 53.19 89 GLU A C 1
ATOM 657 O O . GLU A 1 89 ? 3.315 6.713 25.218 1.00 53.19 89 GLU A O 1
ATOM 662 N N . LYS A 1 90 ? 2.185 5.282 26.482 1.00 47.84 90 LYS A N 1
ATOM 663 C CA . LYS A 1 90 ? 3.322 4.876 27.300 1.00 47.84 90 LYS A CA 1
ATOM 664 C C . LYS A 1 90 ? 3.451 3.379 27.164 1.00 47.84 90 LYS A C 1
ATOM 666 O O . LYS A 1 90 ? 2.81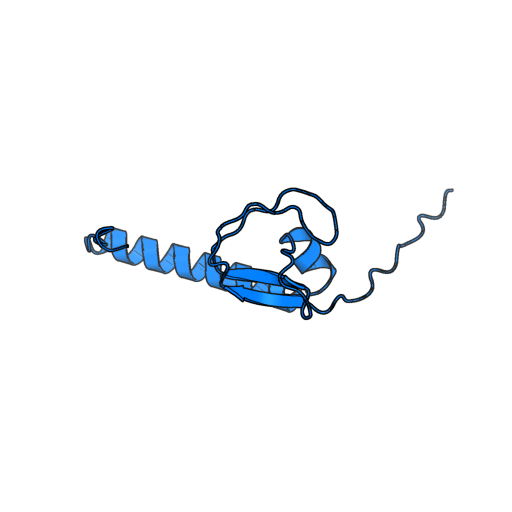5 2.663 27.924 1.00 47.84 90 LYS A O 1
ATOM 671 N N . HIS A 1 91 ? 4.235 2.947 26.185 1.00 44.06 91 HIS A N 1
ATOM 672 C CA . HIS A 1 91 ? 5.154 1.802 26.211 1.00 44.06 91 HIS A CA 1
ATOM 673 C C . HIS A 1 91 ? 5.509 1.448 24.763 1.00 44.06 91 HIS A C 1
ATOM 675 O O . HIS A 1 91 ? 4.993 0.478 24.217 1.00 44.06 91 HIS A O 1
ATOM 681 N N . LEU A 1 92 ? 6.399 2.235 24.157 1.00 38.78 92 LEU A N 1
ATOM 682 C CA . LEU A 1 92 ? 7.432 1.733 23.251 1.00 38.78 92 LEU A CA 1
ATOM 683 C C . LEU A 1 92 ? 8.600 2.723 23.220 1.00 38.78 92 LEU A C 1
ATOM 685 O O . LEU A 1 92 ? 8.327 3.939 23.123 1.00 38.78 92 LEU A O 1
#

pLDDT: mean 81.71, std 16.41, range [38.78, 96.06]

Secondary structure (DSSP, 8-state):
---------PPP-EEEEE-SS---PPPTTT-PPP---SEEEEETTSS-EE-HHHHHHH-HHHHHHHHHHHHHHHHHHHHHHHTT--------